Protein AF-A0A7Y6U8T3-F1 (afdb_monomer_lite)

Secondary structure (DSSP, 8-state):
--HHHHHHHHHHHHHHHHHHHHHHHHHHHHHHHHHHHHHHHHHHHHHHHHHHHHHHHHHHHHHHHHHHHHHHHHHHHHHHT-----PPPHHHHHHHHHHHHHHHHHHHHHHHHHHHHHHHHHHHHHHHHHHHHHTT-STTTSHHHHHHHHHHHHHHHHHHHHHHHHHHHHHH--

Organism: Phocaeicola vulgatus (NCBI:txid821)

Sequence (174 aa):
MDFESFENTIDKNIEMDKASDKFDQQLQAYKDAGNSLTSAKSELETAASSLKEAKDNLNKASDKADAVTKAIDSFIAKVRDIKFKAKVDDADIEKLTDDRKKLIGDESKLLEDHRKANKEILTRHFYDMSNMMSRNEGVWLSNGWVKTLLWIFLPCFLYTVISIVYFVASYIEK

pLDDT: mean 90.6, std 9.39, range [53.97, 98.56]

Structure (mmCIF, N/CA/C/O backbone):
data_AF-A0A7Y6U8T3-F1
#
_entry.id   AF-A0A7Y6U8T3-F1
#
loop_
_atom_site.group_PDB
_atom_site.id
_atom_site.type_symbol
_atom_site.label_atom_id
_atom_site.label_alt_id
_atom_site.label_comp_id
_atom_site.label_asym_id
_atom_site.label_entity_id
_atom_site.label_seq_id
_atom_site.pdbx_PDB_ins_code
_atom_site.Cartn_x
_atom_site.Cartn_y
_atom_site.Cartn_z
_atom_site.occupancy
_atom_site.B_iso_or_equiv
_atom_site.auth_seq_id
_atom_site.auth_comp_id
_atom_site.auth_asym_id
_atom_site.auth_atom_id
_atom_site.pdbx_PDB_model_num
ATOM 1 N N . MET A 1 1 ? -43.563 -8.257 102.039 1.00 61.19 1 MET A N 1
ATOM 2 C CA . MET A 1 1 ? -42.712 -8.341 100.836 1.00 61.19 1 MET A CA 1
ATOM 3 C C . MET A 1 1 ? -41.292 -8.084 101.279 1.00 61.19 1 MET A C 1
ATOM 5 O O . MET A 1 1 ? -41.092 -7.168 102.066 1.00 61.19 1 MET A O 1
ATOM 9 N N . ASP A 1 2 ? -40.372 -8.935 100.844 1.00 81.06 2 ASP A N 1
ATOM 10 C CA . ASP A 1 2 ? -38.940 -8.823 101.114 1.00 81.06 2 ASP A CA 1
ATOM 11 C C . ASP A 1 2 ? -38.294 -7.880 100.086 1.00 81.06 2 ASP A C 1
ATOM 13 O O . ASP A 1 2 ? -38.645 -7.939 98.901 1.00 81.06 2 ASP A O 1
ATOM 17 N N . PHE A 1 3 ? -37.405 -6.998 100.543 1.00 81.62 3 PHE A N 1
ATOM 18 C CA . PHE A 1 3 ? -36.783 -5.942 99.735 1.00 81.62 3 PHE A CA 1
ATOM 19 C C . PHE A 1 3 ? -35.960 -6.537 98.584 1.00 81.62 3 PHE A C 1
ATOM 21 O O . PHE A 1 3 ? -36.020 -6.042 97.460 1.00 81.62 3 PHE A O 1
ATOM 28 N N . GLU A 1 4 ? -35.312 -7.675 98.838 1.00 82.44 4 GLU A N 1
ATOM 29 C CA . GLU A 1 4 ? -34.499 -8.407 97.863 1.00 82.44 4 GLU A CA 1
ATOM 30 C C . GLU A 1 4 ? -35.332 -8.890 96.658 1.00 82.44 4 GLU A C 1
ATOM 32 O O . GLU A 1 4 ? -34.896 -8.812 95.511 1.00 82.44 4 GLU A O 1
ATOM 37 N N . SER A 1 5 ? -36.588 -9.307 96.872 1.00 81.44 5 SER A N 1
ATOM 38 C CA . SER A 1 5 ? -37.470 -9.730 95.768 1.00 81.44 5 SER A CA 1
ATOM 39 C C . SER A 1 5 ? -37.961 -8.567 94.897 1.00 81.44 5 SER A C 1
ATOM 41 O O . SER A 1 5 ? -38.246 -8.746 93.708 1.00 81.44 5 SER A O 1
ATOM 43 N N . PHE A 1 6 ? -38.062 -7.369 95.479 1.00 87.12 6 PHE A N 1
ATOM 44 C CA . PHE A 1 6 ? -38.489 -6.166 94.773 1.00 87.12 6 PHE A CA 1
ATOM 45 C C . PHE A 1 6 ? -37.362 -5.614 93.895 1.00 87.12 6 PHE A C 1
ATOM 47 O O . PHE A 1 6 ? -37.592 -5.340 92.718 1.00 87.12 6 PHE A O 1
ATOM 54 N N . GLU A 1 7 ? -36.141 -5.543 94.430 1.00 86.50 7 GLU A N 1
ATOM 55 C CA . GLU A 1 7 ? -34.935 -5.144 93.692 1.00 86.50 7 GLU A CA 1
ATOM 56 C C . GLU A 1 7 ? -34.695 -6.050 92.474 1.00 86.50 7 GLU A C 1
ATOM 58 O O . GLU A 1 7 ? -34.579 -5.568 91.349 1.00 86.50 7 GLU A O 1
ATOM 63 N N . ASN A 1 8 ? -34.799 -7.368 92.660 1.00 88.69 8 ASN A N 1
ATOM 64 C CA . ASN A 1 8 ? -34.636 -8.350 91.585 1.00 88.69 8 ASN A CA 1
ATOM 65 C C . ASN A 1 8 ? -35.712 -8.219 90.478 1.00 88.69 8 ASN A C 1
ATOM 67 O O . ASN A 1 8 ? -35.464 -8.478 89.301 1.00 88.69 8 ASN A O 1
ATOM 71 N N . THR A 1 9 ? -36.924 -7.775 90.833 1.00 89.38 9 THR A N 1
ATOM 72 C CA . THR A 1 9 ? -37.992 -7.500 89.854 1.00 89.38 9 THR A CA 1
ATOM 73 C C . THR A 1 9 ? -37.702 -6.236 89.039 1.00 89.38 9 THR A C 1
ATOM 75 O O . THR A 1 9 ? -37.963 -6.209 87.835 1.00 89.38 9 THR A O 1
ATOM 78 N N . ILE A 1 10 ? -37.150 -5.198 89.674 1.00 89.88 10 ILE A N 1
ATOM 79 C CA . ILE A 1 10 ? -36.758 -3.954 89.001 1.00 89.88 10 ILE A CA 1
ATOM 80 C C . ILE A 1 10 ? -35.613 -4.212 88.021 1.00 89.88 10 ILE A C 1
ATOM 82 O O . ILE A 1 10 ? -35.724 -3.817 86.861 1.00 89.88 10 ILE A O 1
ATOM 86 N N . ASP A 1 11 ? -34.563 -4.916 88.444 1.00 91.31 11 ASP A N 1
ATOM 87 C CA . ASP A 1 11 ? -33.417 -5.230 87.583 1.00 91.31 11 ASP A CA 1
ATOM 88 C C . ASP A 1 11 ? -33.838 -6.016 86.341 1.00 91.31 11 ASP A C 1
ATOM 90 O O . ASP A 1 11 ? -33.440 -5.690 85.219 1.00 91.31 11 ASP A O 1
ATOM 94 N N . LYS A 1 12 ? -34.729 -6.997 86.520 1.00 92.56 12 LYS A N 1
ATOM 95 C CA . LYS A 1 12 ? -35.268 -7.788 85.414 1.00 92.56 12 LYS A CA 1
ATOM 96 C C . LYS A 1 12 ? -36.082 -6.947 84.428 1.00 92.56 12 LYS A C 1
ATOM 98 O O . LYS A 1 12 ? -35.995 -7.175 83.222 1.00 92.56 12 LYS A O 1
ATOM 103 N N . ASN A 1 13 ? -36.861 -5.979 84.911 1.00 91.06 13 ASN A N 1
ATOM 104 C CA . ASN A 1 13 ? -37.585 -5.055 84.036 1.00 91.06 13 ASN A CA 1
ATOM 105 C C . ASN A 1 13 ? -36.627 -4.135 83.268 1.00 91.06 13 ASN A C 1
ATOM 107 O O . ASN A 1 13 ? -36.790 -3.973 82.064 1.00 91.06 13 ASN A O 1
ATOM 111 N N . ILE A 1 14 ? -35.585 -3.607 83.917 1.00 92.44 14 ILE A N 1
ATOM 112 C CA . ILE A 1 14 ? -34.569 -2.771 83.254 1.00 92.44 14 ILE A CA 1
ATOM 113 C C . ILE A 1 14 ? -33.825 -3.559 82.165 1.00 92.44 14 ILE A C 1
ATOM 115 O O . ILE A 1 14 ? -33.535 -3.026 81.093 1.00 92.44 14 ILE A O 1
ATOM 119 N N . GLU A 1 15 ? -33.483 -4.822 82.423 1.00 92.88 15 GLU A N 1
ATOM 120 C CA . GLU A 1 15 ? -32.844 -5.693 81.431 1.00 92.88 15 GLU A CA 1
ATOM 121 C C . GLU A 1 15 ? -33.777 -5.988 80.249 1.00 92.88 15 GLU A C 1
ATOM 123 O O . GLU A 1 15 ? -33.348 -5.952 79.093 1.00 92.88 15 GLU A O 1
ATOM 128 N N . MET A 1 16 ? -35.061 -6.218 80.529 1.00 91.75 16 MET A N 1
ATOM 129 C CA . MET A 1 16 ? -36.092 -6.444 79.518 1.00 91.75 16 MET A CA 1
ATOM 130 C C . MET A 1 16 ? -36.327 -5.210 78.636 1.00 91.75 16 MET A C 1
ATOM 132 O O . MET A 1 16 ? -36.393 -5.360 77.417 1.00 91.75 16 MET A O 1
ATOM 136 N N . ASP A 1 17 ? -36.357 -4.005 79.205 1.00 93.56 17 ASP A N 1
ATOM 137 C CA . ASP A 1 17 ? -36.486 -2.755 78.443 1.00 93.56 17 ASP A CA 1
ATOM 138 C C . ASP A 1 17 ? -35.273 -2.540 77.526 1.00 93.56 17 ASP A C 1
ATOM 140 O O . ASP A 1 17 ? -35.426 -2.309 76.326 1.00 93.56 17 ASP A O 1
ATOM 144 N N . LYS A 1 18 ? -34.050 -2.742 78.043 1.00 94.56 18 LYS A N 1
ATOM 145 C CA . LYS A 1 18 ? -32.820 -2.689 77.228 1.00 94.56 18 LYS A CA 1
ATOM 146 C C . LYS A 1 18 ? -32.837 -3.704 76.086 1.00 94.56 18 LYS A C 1
ATOM 148 O O . LYS A 1 18 ? -32.330 -3.422 74.997 1.00 94.56 18 LYS A O 1
ATOM 153 N N . ALA A 1 19 ? -33.364 -4.902 76.333 1.00 93.62 19 ALA A N 1
ATOM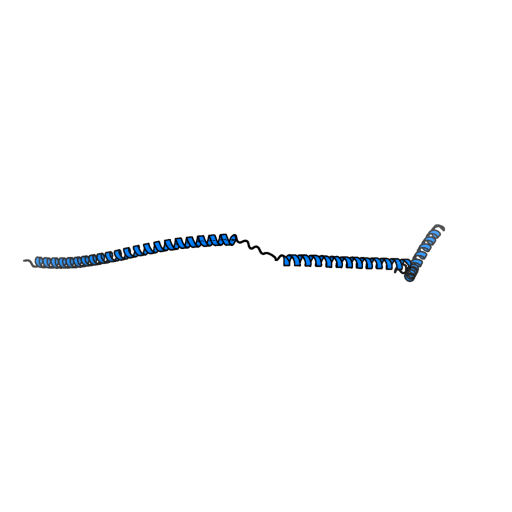 154 C CA . ALA A 1 19 ? -33.504 -5.924 75.305 1.00 93.62 19 ALA A CA 1
ATOM 155 C C . ALA A 1 19 ? -34.535 -5.516 74.240 1.00 93.62 19 ALA A C 1
ATOM 157 O O . ALA A 1 19 ? -34.270 -5.710 73.051 1.00 93.62 19 ALA A O 1
ATOM 158 N N . SER A 1 20 ? -35.656 -4.913 74.648 1.00 94.62 20 SER A N 1
ATOM 159 C CA . SER A 1 20 ? -36.678 -4.375 73.742 1.00 94.62 20 SER A CA 1
ATOM 160 C C . SER A 1 20 ? -36.116 -3.265 72.853 1.00 94.62 20 SER A C 1
ATOM 162 O O . SER A 1 20 ? -36.209 -3.361 71.631 1.00 94.62 20 SER A O 1
ATOM 164 N N . ASP A 1 21 ? -35.423 -2.281 73.432 1.00 96.25 21 ASP A N 1
ATOM 165 C CA . ASP A 1 21 ? -34.801 -1.179 72.683 1.00 96.25 21 ASP A CA 1
ATOM 166 C C . ASP A 1 21 ? -33.798 -1.690 71.637 1.00 96.25 21 ASP A C 1
ATOM 168 O O . ASP A 1 21 ? -33.739 -1.214 70.498 1.00 96.25 21 ASP A O 1
ATOM 172 N N . LYS A 1 22 ? -33.000 -2.700 72.009 1.00 96.50 22 LYS A N 1
ATOM 173 C CA . LYS A 1 22 ? -32.038 -3.329 71.099 1.00 96.50 22 LYS A CA 1
ATOM 174 C C . LYS A 1 22 ? -32.737 -4.072 69.961 1.00 96.50 22 LYS A C 1
ATOM 176 O O . LYS A 1 22 ? -32.249 -4.038 68.830 1.00 96.50 22 LYS A O 1
ATOM 181 N N . PHE A 1 23 ? -33.855 -4.740 70.244 1.00 96.44 23 PHE A N 1
ATOM 182 C CA . PHE A 1 23 ? -34.662 -5.410 69.228 1.00 96.44 23 PHE A CA 1
ATOM 183 C C . PHE A 1 23 ? -35.261 -4.403 68.240 1.00 96.44 23 PHE A C 1
ATOM 185 O O . PHE A 1 23 ? -35.145 -4.598 67.030 1.00 96.44 23 PHE A O 1
ATOM 192 N N . ASP A 1 24 ? -35.805 -3.290 68.731 1.00 97.44 24 ASP A N 1
ATOM 193 C CA . ASP A 1 24 ? -36.378 -2.239 67.888 1.00 97.44 24 ASP A CA 1
ATOM 194 C C . ASP A 1 24 ? -35.321 -1.576 66.992 1.00 97.44 24 ASP A C 1
ATOM 196 O O . ASP A 1 24 ? -35.557 -1.380 65.795 1.00 97.44 24 ASP A O 1
ATOM 200 N N . GLN A 1 25 ? -34.114 -1.319 67.516 1.00 97.06 25 GLN A N 1
ATOM 201 C CA . GLN A 1 25 ? -32.985 -0.847 66.703 1.00 97.06 25 GLN A CA 1
ATOM 202 C C . GLN A 1 25 ? -32.617 -1.833 65.589 1.00 97.06 25 GLN A C 1
ATOM 204 O O . GLN A 1 25 ? -32.400 -1.425 64.446 1.00 97.06 25 GLN A O 1
ATOM 209 N N . GLN A 1 26 ? -32.552 -3.131 65.897 1.00 97.69 26 GLN A N 1
ATOM 210 C CA . GLN A 1 26 ? -32.250 -4.156 64.896 1.00 97.69 26 GLN A CA 1
ATOM 211 C C . GLN A 1 26 ? -33.355 -4.274 63.846 1.00 97.69 26 GLN A C 1
ATOM 213 O O . GLN A 1 26 ? -33.057 -4.414 62.659 1.00 97.69 26 GLN A O 1
ATOM 218 N N . LEU A 1 27 ? -34.619 -4.176 64.257 1.00 97.25 27 LEU A N 1
ATOM 219 C CA . LEU A 1 27 ? -35.759 -4.198 63.349 1.00 97.25 27 LEU A CA 1
ATOM 220 C C . LEU A 1 27 ? -35.726 -3.008 62.386 1.00 97.25 27 LEU A C 1
ATOM 222 O O . LEU A 1 27 ? -35.996 -3.178 61.195 1.00 97.25 27 LEU A O 1
ATOM 226 N N . GLN A 1 28 ? -35.372 -1.817 62.874 1.00 97.19 28 GLN A N 1
ATOM 227 C CA . GLN A 1 28 ? -35.225 -0.639 62.025 1.00 97.19 28 GLN A CA 1
ATOM 228 C C . GLN A 1 28 ? -34.059 -0.796 61.043 1.00 97.19 28 GLN A C 1
ATOM 230 O O . GLN A 1 28 ? -34.253 -0.618 59.842 1.00 97.19 28 GLN A O 1
ATOM 235 N N . ALA A 1 29 ? -32.893 -1.245 61.514 1.00 97.81 29 ALA A N 1
ATOM 236 C CA . ALA A 1 29 ? -31.747 -1.516 60.648 1.00 97.81 29 ALA A CA 1
ATOM 237 C C . ALA A 1 29 ? -32.068 -2.564 59.564 1.00 97.81 29 ALA A C 1
ATOM 239 O O . ALA A 1 29 ? -31.639 -2.427 58.419 1.00 97.81 29 ALA A O 1
ATOM 240 N N . TYR A 1 30 ? -32.862 -3.589 59.894 1.00 97.56 30 TYR A N 1
ATOM 241 C CA . TYR A 1 30 ? -33.304 -4.596 58.928 1.00 97.56 30 TYR A CA 1
ATOM 242 C C . TYR A 1 30 ? -34.238 -4.007 57.862 1.00 97.56 30 TYR A C 1
ATOM 244 O O . TYR A 1 30 ? -34.101 -4.323 56.679 1.00 97.56 30 TYR A O 1
ATOM 252 N N . LYS A 1 31 ? -35.159 -3.115 58.250 1.00 97.75 31 LYS A N 1
ATOM 253 C CA . LYS A 1 31 ? -36.014 -2.382 57.302 1.00 97.75 31 LYS A CA 1
ATOM 254 C C . LYS A 1 31 ? -35.182 -1.499 56.372 1.00 97.75 31 LYS A C 1
ATOM 256 O O . LYS A 1 31 ? -35.387 -1.535 55.160 1.00 97.75 31 LYS A O 1
ATOM 261 N N . ASP A 1 32 ? -34.211 -0.770 56.915 1.00 98.00 32 ASP A N 1
ATOM 262 C CA . ASP A 1 32 ? -33.335 0.111 56.137 1.00 98.00 32 ASP A CA 1
ATOM 263 C C . ASP A 1 32 ? -32.456 -0.688 55.158 1.00 98.00 32 ASP A C 1
ATOM 265 O O . ASP A 1 32 ? -32.295 -0.307 53.993 1.00 98.00 32 ASP A O 1
ATOM 269 N N . ALA A 1 33 ? -31.957 -1.852 55.584 1.00 98.06 33 ALA A N 1
ATOM 270 C CA . ALA A 1 33 ? -31.236 -2.785 54.723 1.00 98.06 33 ALA A CA 1
ATOM 271 C C . ALA A 1 33 ? -32.128 -3.350 53.603 1.00 98.06 33 ALA A C 1
ATOM 273 O O . ALA A 1 33 ? -31.698 -3.416 52.452 1.00 98.06 33 ALA A O 1
ATOM 274 N N . GLY A 1 34 ? -33.381 -3.709 53.906 1.00 98.19 34 GLY A N 1
ATOM 275 C CA . GLY A 1 34 ? -34.354 -4.172 52.911 1.00 98.19 34 GLY A CA 1
ATOM 276 C C . GLY A 1 34 ? -34.688 -3.109 51.858 1.00 98.19 34 GLY A C 1
ATOM 277 O O . GLY A 1 34 ? -34.740 -3.407 50.660 1.00 98.19 34 GLY A O 1
ATOM 278 N N . ASN A 1 35 ? -34.833 -1.853 52.285 1.00 98.00 35 ASN A N 1
ATOM 279 C CA . ASN A 1 35 ? -35.029 -0.718 51.382 1.00 98.00 35 ASN A CA 1
ATOM 280 C C . ASN A 1 35 ? -33.803 -0.512 50.481 1.00 98.00 35 ASN A C 1
ATOM 282 O O . ASN A 1 35 ? -33.941 -0.386 49.266 1.00 98.00 35 ASN A O 1
ATOM 286 N N . SER A 1 36 ? -32.601 -0.568 51.061 1.00 98.19 36 SER A N 1
ATOM 287 C CA . SER A 1 36 ? -31.337 -0.432 50.326 1.00 98.19 36 SER A CA 1
ATOM 288 C C . SER A 1 36 ? -31.147 -1.548 49.293 1.00 98.19 36 SER A C 1
ATOM 290 O O . SER A 1 36 ? -30.745 -1.284 48.161 1.00 98.19 36 SER A O 1
ATOM 292 N N . LEU A 1 37 ? -31.500 -2.791 49.642 1.00 98.19 37 LEU A N 1
ATOM 293 C CA . LEU A 1 37 ? -31.475 -3.933 48.725 1.00 98.19 37 LEU A CA 1
ATOM 294 C C . LEU A 1 37 ? -32.455 -3.754 47.558 1.00 98.19 37 LEU A C 1
ATOM 296 O O . LEU A 1 37 ? -32.136 -4.099 46.421 1.00 98.19 37 LEU A O 1
ATOM 300 N N . THR A 1 38 ? -33.637 -3.200 47.828 1.00 98.12 38 THR A N 1
ATOM 301 C CA . THR A 1 38 ? -34.642 -2.924 46.794 1.00 98.12 38 THR A CA 1
ATOM 302 C C . THR A 1 38 ? -34.140 -1.871 45.804 1.00 98.12 38 THR A C 1
ATOM 304 O O . THR A 1 38 ? -34.240 -2.081 44.594 1.00 98.12 38 THR A O 1
ATOM 307 N N . SER A 1 39 ? -33.524 -0.791 46.295 1.00 98.19 39 SER A N 1
ATOM 308 C CA . SER A 1 39 ? -32.896 0.229 45.444 1.00 98.19 39 SER A CA 1
ATOM 309 C C . SER A 1 39 ? -31.761 -0.354 44.602 1.00 98.19 39 SER A C 1
ATOM 311 O O . SER A 1 39 ? -31.758 -0.193 43.383 1.00 98.19 39 SER A O 1
ATOM 313 N N . ALA A 1 40 ? -30.857 -1.122 45.220 1.00 98.25 40 ALA A N 1
ATOM 314 C CA . ALA A 1 40 ? -29.749 -1.766 44.518 1.00 98.25 40 ALA A CA 1
ATOM 315 C C . ALA A 1 40 ? -30.233 -2.727 43.418 1.00 98.25 40 ALA A C 1
ATOM 317 O O . ALA A 1 40 ? -29.651 -2.785 42.336 1.00 98.25 40 ALA A O 1
ATOM 318 N N . LYS A 1 41 ? -31.330 -3.457 43.658 1.00 98.50 41 LYS A N 1
ATOM 319 C CA . LYS A 1 41 ? -31.948 -4.321 42.646 1.00 98.50 41 LYS A CA 1
ATOM 320 C C . LYS A 1 41 ? -32.470 -3.513 41.452 1.00 98.50 41 LYS A C 1
ATOM 322 O O . LYS A 1 41 ? -32.218 -3.896 40.314 1.00 98.50 41 LYS A O 1
ATOM 327 N N . SER A 1 42 ? -33.157 -2.398 41.705 1.00 98.19 42 SER A N 1
ATOM 328 C CA . SER A 1 42 ? -33.677 -1.514 40.652 1.00 98.19 42 SER A CA 1
ATOM 329 C C . SER A 1 42 ? -32.553 -0.906 39.802 1.00 98.19 42 SER A C 1
ATOM 331 O O . SER A 1 42 ? -32.641 -0.849 38.571 1.00 98.19 42 SER A O 1
ATOM 333 N N . GLU A 1 43 ? -31.465 -0.477 40.440 1.00 98.44 43 GLU A N 1
ATOM 334 C CA . GLU A 1 43 ? -30.275 0.024 39.745 1.00 98.44 43 GLU A CA 1
ATOM 335 C C . GLU A 1 43 ? -29.606 -1.071 38.906 1.00 98.44 43 GLU A C 1
ATOM 337 O O . GLU A 1 43 ? -29.224 -0.823 37.761 1.00 98.44 43 GLU A O 1
ATOM 342 N N . LEU A 1 44 ? -29.530 -2.301 39.424 1.00 98.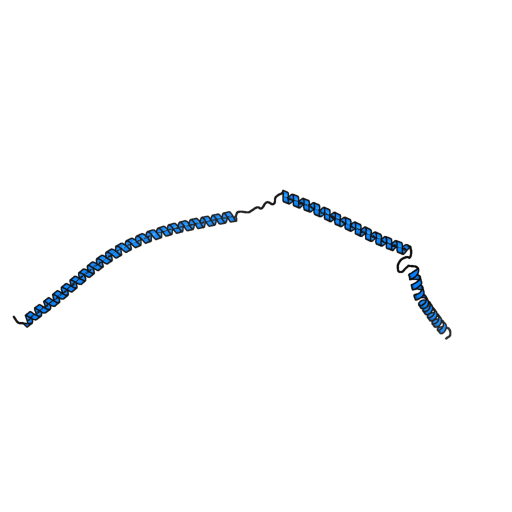31 44 LEU A N 1
ATOM 343 C CA . LEU A 1 44 ? -28.973 -3.442 38.699 1.00 98.31 44 LEU A CA 1
ATOM 344 C C . LEU A 1 44 ? -29.807 -3.812 37.464 1.00 98.31 44 LEU A C 1
ATOM 346 O O . LEU A 1 44 ? -29.242 -4.087 36.407 1.00 98.31 44 LEU A O 1
ATOM 350 N N . GLU A 1 45 ? -31.137 -3.792 37.564 1.00 98.44 45 GLU A N 1
ATOM 351 C CA . GLU A 1 45 ? -32.037 -4.029 36.424 1.00 98.44 45 GLU A CA 1
ATOM 352 C C . GLU A 1 45 ? -31.882 -2.945 35.344 1.00 98.44 45 GLU A C 1
ATOM 354 O O . GLU A 1 45 ? -31.849 -3.244 34.143 1.00 98.44 45 GLU A O 1
ATOM 359 N N . THR A 1 46 ? -31.697 -1.692 35.768 1.00 98.38 46 THR A N 1
ATOM 360 C CA . THR A 1 46 ? -31.412 -0.567 34.866 1.00 98.38 46 THR A CA 1
ATOM 361 C C . THR A 1 46 ? -30.062 -0.756 34.173 1.00 98.38 46 THR A C 1
ATOM 363 O O . THR A 1 46 ? -29.968 -0.653 32.949 1.00 98.38 46 THR A O 1
ATOM 366 N N . ALA A 1 47 ? -29.017 -1.109 34.926 1.00 98.38 47 ALA A N 1
ATOM 367 C CA . ALA A 1 47 ? -27.687 -1.369 34.387 1.00 98.38 47 ALA A CA 1
ATOM 368 C C . ALA A 1 47 ? -27.681 -2.549 33.400 1.00 98.38 47 ALA A C 1
ATOM 370 O O . ALA A 1 47 ? -27.061 -2.463 32.339 1.00 98.38 47 ALA A O 1
ATOM 371 N N . ALA A 1 48 ? -28.406 -3.628 33.705 1.00 98.19 48 ALA A N 1
ATOM 372 C CA . ALA A 1 48 ? -28.544 -4.782 32.821 1.00 98.19 48 ALA A CA 1
ATOM 373 C C . ALA A 1 48 ? -29.226 -4.414 31.493 1.00 98.19 48 ALA A C 1
ATOM 375 O O . ALA A 1 48 ? -28.795 -4.868 30.430 1.00 98.19 48 ALA A O 1
ATOM 376 N N . SER A 1 49 ? -30.250 -3.558 31.544 1.00 98.31 49 SER A N 1
ATOM 377 C CA . SER A 1 49 ? -30.946 -3.061 30.351 1.00 98.3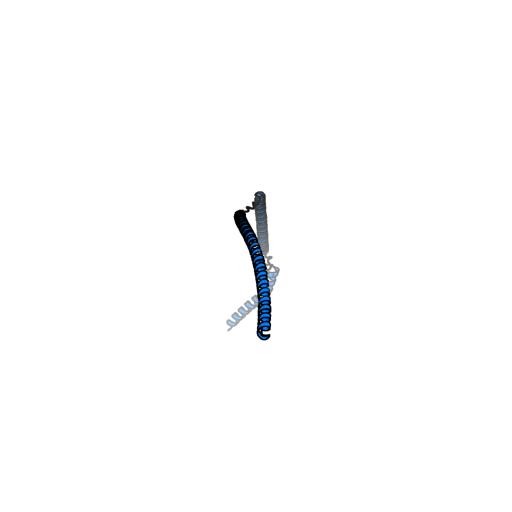1 49 SER A CA 1
ATOM 378 C C . SER A 1 49 ? -30.022 -2.205 29.481 1.00 98.31 49 SER A C 1
ATOM 380 O O . SER A 1 49 ? -29.870 -2.486 28.292 1.00 98.31 49 SER A O 1
ATOM 382 N N . SER A 1 50 ? -29.302 -1.255 30.083 1.00 98.56 50 SER A N 1
ATOM 383 C CA . SER A 1 50 ? -28.310 -0.427 29.382 1.00 98.56 50 SER A CA 1
ATOM 384 C C . SER A 1 50 ? -27.182 -1.258 28.760 1.00 98.56 50 SER A C 1
ATOM 386 O O . SER A 1 50 ? -26.744 -0.989 27.642 1.00 98.56 50 SER A O 1
ATOM 388 N N . LEU A 1 51 ? -26.719 -2.307 29.448 1.00 98.38 51 LEU A N 1
ATOM 389 C CA . LEU A 1 51 ? -25.678 -3.199 28.932 1.00 98.38 51 LEU A CA 1
ATOM 390 C C . LEU A 1 51 ? -26.173 -4.007 27.728 1.00 98.38 51 LEU A C 1
ATOM 392 O O . LEU A 1 51 ? -25.425 -4.206 26.767 1.00 98.38 51 LEU A O 1
ATOM 396 N N . LYS A 1 52 ? -27.437 -4.439 27.746 1.00 98.44 52 LYS A N 1
ATOM 397 C CA . LYS A 1 52 ? -28.065 -5.101 26.600 1.00 98.44 52 LYS A CA 1
ATOM 398 C C . LYS A 1 52 ? -28.128 -4.169 25.388 1.00 98.44 52 LYS A C 1
ATOM 400 O O . LYS A 1 52 ? -27.718 -4.575 24.304 1.00 98.44 52 LYS A O 1
ATOM 405 N N . GLU A 1 53 ? -28.549 -2.920 25.572 1.00 98.38 53 GLU A N 1
ATOM 406 C CA . GLU A 1 53 ? -28.569 -1.923 24.492 1.00 98.38 53 GLU A CA 1
ATOM 407 C C . GLU A 1 53 ? -27.168 -1.638 23.937 1.00 98.38 53 GLU A C 1
ATOM 409 O O . GLU A 1 53 ? -26.969 -1.594 22.720 1.00 98.38 53 GLU A O 1
ATOM 414 N N . ALA A 1 54 ? -26.172 -1.498 24.816 1.00 98.50 54 ALA A N 1
ATOM 415 C CA . ALA A 1 54 ? -24.781 -1.309 24.416 1.00 98.50 54 ALA A CA 1
ATOM 416 C C . ALA A 1 54 ? -24.263 -2.494 23.584 1.00 98.50 54 ALA A C 1
ATOM 418 O O . ALA A 1 54 ? -23.620 -2.288 22.553 1.00 98.50 54 ALA A O 1
ATOM 419 N N . LYS A 1 55 ? -24.588 -3.730 23.983 1.00 98.50 55 LYS A N 1
ATOM 420 C CA . LYS A 1 55 ? -24.247 -4.947 23.233 1.00 98.50 55 LYS A CA 1
ATOM 421 C C . LYS A 1 55 ? -24.897 -4.965 21.849 1.00 98.50 55 LYS A C 1
ATOM 423 O O . LYS A 1 55 ? -24.225 -5.266 20.865 1.00 98.50 55 LYS A O 1
ATOM 428 N N . ASP A 1 56 ? -26.177 -4.621 21.755 1.00 98.31 56 ASP A N 1
ATOM 429 C CA . ASP A 1 56 ? -26.893 -4.598 20.477 1.00 98.31 56 ASP A CA 1
ATOM 430 C C . ASP A 1 56 ? -26.314 -3.538 19.528 1.00 98.31 56 ASP A C 1
ATOM 432 O O . ASP A 1 56 ? -26.167 -3.776 18.326 1.00 98.31 56 ASP A O 1
ATOM 436 N N . ASN A 1 57 ? -25.918 -2.381 20.062 1.00 98.44 57 ASN A N 1
ATOM 437 C CA . ASN A 1 57 ? -25.238 -1.342 19.293 1.00 98.44 57 ASN A CA 1
ATOM 438 C C . ASN A 1 57 ? -23.834 -1.767 18.846 1.00 98.44 57 ASN A C 1
ATOM 440 O O . ASN A 1 57 ? -23.456 -1.487 17.707 1.00 98.44 57 ASN A O 1
ATOM 444 N N . LEU A 1 58 ? -23.086 -2.479 19.693 1.00 98.44 58 LEU A N 1
ATOM 445 C CA . LEU A 1 58 ? -21.779 -3.028 19.336 1.00 98.44 58 LEU A CA 1
ATOM 446 C C . LEU A 1 58 ? -21.891 -4.041 18.192 1.00 98.44 58 LEU A C 1
ATOM 448 O O . LEU A 1 58 ? -21.119 -3.964 17.240 1.00 98.44 58 LEU A O 1
ATOM 452 N N . ASN A 1 59 ? -22.888 -4.929 18.232 1.00 98.44 59 ASN A N 1
ATOM 453 C CA . ASN A 1 59 ? -23.141 -5.881 17.148 1.00 98.44 59 ASN A CA 1
ATOM 454 C C . ASN A 1 59 ? -23.430 -5.155 15.825 1.00 98.44 59 ASN A C 1
ATOM 456 O O . ASN A 1 59 ? -22.787 -5.434 14.817 1.00 98.44 59 ASN A O 1
ATOM 460 N N . LYS A 1 60 ? -24.303 -4.137 15.841 1.00 98.31 60 LYS A N 1
ATOM 461 C CA . LYS A 1 60 ? -24.580 -3.312 14.649 1.00 98.31 60 LYS A CA 1
ATOM 462 C C . LYS A 1 60 ? -23.333 -2.597 14.124 1.00 98.31 60 LYS A C 1
ATOM 464 O O . LYS A 1 60 ? -23.195 -2.410 12.916 1.00 98.31 60 LYS A O 1
ATOM 469 N N . ALA A 1 61 ? -22.455 -2.131 15.013 1.00 98.25 61 ALA A N 1
ATOM 470 C CA . ALA A 1 61 ? -21.193 -1.510 14.622 1.00 98.25 61 ALA A CA 1
ATOM 471 C C . ALA A 1 61 ? -20.238 -2.531 13.983 1.00 98.25 61 ALA A C 1
ATOM 473 O O . ALA A 1 61 ? -19.619 -2.215 12.969 1.00 98.25 61 ALA A O 1
ATOM 474 N N . SER A 1 62 ? -20.182 -3.752 14.523 1.00 98.12 62 SER A N 1
ATOM 475 C CA . SER A 1 62 ? -19.413 -4.866 13.960 1.00 98.12 62 SER A CA 1
ATOM 476 C C . SER A 1 62 ? -19.888 -5.221 12.550 1.00 98.12 62 SER A C 1
ATOM 478 O O . SER A 1 62 ? -19.078 -5.255 11.629 1.00 98.12 62 SER A O 1
ATOM 480 N N . ASP A 1 63 ? -21.199 -5.371 12.344 1.00 98.25 63 ASP A N 1
ATOM 481 C CA . ASP A 1 63 ? -21.768 -5.688 11.025 1.00 98.25 63 ASP A CA 1
ATOM 482 C C . ASP A 1 63 ? -21.426 -4.613 9.978 1.00 98.25 63 ASP A C 1
ATOM 484 O O . ASP A 1 63 ? -21.121 -4.910 8.819 1.00 98.25 63 ASP A O 1
ATOM 488 N N . LYS A 1 64 ? -21.449 -3.336 10.385 1.00 98.00 64 LYS A N 1
ATOM 489 C CA . LYS A 1 64 ? -21.043 -2.215 9.524 1.00 98.00 64 LYS A CA 1
ATOM 490 C C . LYS A 1 64 ? -19.553 -2.258 9.200 1.00 98.00 64 LYS A C 1
ATOM 492 O O . LYS A 1 64 ? -19.192 -2.003 8.053 1.00 98.00 64 LYS A O 1
ATOM 497 N N . ALA A 1 65 ? -18.702 -2.560 10.179 1.00 98.25 65 ALA A N 1
ATOM 498 C CA . ALA A 1 65 ? -17.266 -2.692 9.961 1.00 98.25 65 ALA A CA 1
ATOM 499 C C . ALA A 1 65 ? -16.963 -3.815 8.956 1.00 98.25 65 ALA A C 1
ATOM 501 O O . ALA A 1 65 ? -16.218 -3.592 8.004 1.00 98.25 65 ALA A O 1
ATOM 502 N N . ASP A 1 66 ? -17.626 -4.966 9.080 1.00 98.31 66 ASP A N 1
ATOM 503 C CA . ASP A 1 66 ? -17.493 -6.081 8.136 1.00 98.31 66 ASP A CA 1
ATOM 504 C C . ASP A 1 66 ? -17.939 -5.705 6.718 1.00 98.31 66 ASP A C 1
ATOM 506 O O . ASP A 1 66 ? -17.291 -6.072 5.732 1.00 98.31 66 ASP A O 1
ATOM 510 N N . ALA A 1 67 ? -19.034 -4.950 6.589 1.00 97.94 67 ALA A N 1
ATOM 511 C CA . ALA A 1 67 ? -19.493 -4.449 5.296 1.00 97.94 67 ALA A CA 1
ATOM 512 C C . ALA A 1 67 ? -18.475 -3.492 4.651 1.00 97.94 67 ALA A C 1
ATOM 514 O O . ALA A 1 67 ? -18.220 -3.588 3.448 1.00 97.94 67 ALA A O 1
ATOM 515 N N . VAL A 1 68 ? -17.864 -2.602 5.442 1.00 97.88 68 VAL A N 1
ATOM 516 C CA . VAL A 1 68 ? -16.807 -1.690 4.976 1.00 97.88 68 VAL A CA 1
ATOM 517 C C . VAL A 1 68 ? -15.575 -2.471 4.525 1.00 97.88 68 VAL A C 1
ATOM 519 O O . VAL A 1 68 ? -15.083 -2.222 3.426 1.00 97.88 68 VAL A O 1
ATOM 522 N N . THR A 1 69 ? -15.118 -3.450 5.308 1.00 98.12 69 THR A N 1
ATOM 523 C CA . THR A 1 69 ? -13.983 -4.311 4.942 1.00 98.12 69 THR A CA 1
ATOM 524 C C . THR A 1 69 ? -14.226 -5.004 3.600 1.00 98.12 69 THR A C 1
ATOM 526 O O . THR A 1 69 ? -13.404 -4.894 2.694 1.00 98.12 69 THR A O 1
ATOM 529 N N . LYS A 1 70 ? -15.407 -5.609 3.402 1.00 97.88 70 LYS A N 1
ATOM 530 C CA . LYS A 1 70 ? -15.776 -6.241 2.121 1.00 97.88 70 LYS A CA 1
ATOM 531 C C . LYS A 1 70 ? -15.794 -5.254 0.948 1.00 97.88 70 LYS A C 1
ATOM 533 O O . LYS A 1 70 ? -15.406 -5.611 -0.165 1.00 97.88 70 LYS A O 1
ATOM 538 N N . ALA A 1 71 ? -16.249 -4.019 1.170 1.00 97.44 71 ALA A N 1
ATOM 539 C CA . ALA A 1 71 ? -16.253 -2.981 0.141 1.00 97.44 71 ALA A CA 1
ATOM 540 C C . ALA A 1 71 ? -14.828 -2.547 -0.242 1.00 97.44 71 ALA A C 1
ATOM 542 O O . ALA A 1 71 ? -14.542 -2.384 -1.431 1.00 97.44 71 ALA A O 1
ATOM 543 N N . ILE A 1 72 ? -13.934 -2.411 0.743 1.00 97.50 72 ILE A N 1
ATOM 544 C CA . ILE A 1 72 ? -12.512 -2.111 0.527 1.00 97.50 72 ILE A CA 1
ATOM 545 C C . ILE A 1 72 ? -11.849 -3.237 -0.267 1.00 97.50 72 ILE A C 1
ATOM 547 O O . ILE A 1 72 ? -11.214 -2.955 -1.281 1.00 97.50 72 ILE A O 1
ATOM 551 N N . ASP A 1 73 ? -12.054 -4.496 0.120 1.00 97.19 73 ASP A N 1
ATOM 552 C CA . ASP A 1 73 ? -11.496 -5.649 -0.597 1.00 97.19 73 ASP A CA 1
ATOM 553 C C . ASP A 1 73 ? -11.957 -5.681 -2.061 1.00 97.19 73 ASP A C 1
ATOM 555 O O . ASP A 1 73 ? -11.151 -5.874 -2.976 1.00 97.19 73 ASP A O 1
ATOM 559 N N . SER A 1 74 ? -13.244 -5.411 -2.311 1.00 95.38 74 SER A N 1
ATOM 560 C CA . SER A 1 74 ? -13.784 -5.305 -3.671 1.00 95.38 74 SER A CA 1
ATOM 561 C C . SER A 1 74 ? -13.144 -4.161 -4.463 1.00 95.38 74 SER A C 1
ATOM 563 O O . SER A 1 74 ? -12.845 -4.321 -5.649 1.00 95.38 74 SER A O 1
ATOM 565 N N . PHE A 1 75 ? -12.912 -3.009 -3.829 1.00 95.50 75 PHE A N 1
ATOM 566 C CA . PHE A 1 75 ? -12.252 -1.876 -4.471 1.00 95.50 75 PHE A CA 1
ATOM 567 C C . PHE A 1 75 ? -10.789 -2.181 -4.804 1.00 95.50 75 PHE A C 1
ATOM 569 O O . PHE A 1 75 ? -10.356 -1.919 -5.924 1.00 95.50 75 PHE A O 1
ATOM 576 N N . ILE A 1 76 ? -10.048 -2.793 -3.877 1.00 93.94 76 ILE A N 1
ATOM 577 C CA . ILE A 1 76 ? -8.660 -3.218 -4.095 1.00 93.94 76 ILE A CA 1
ATOM 578 C C . ILE A 1 76 ? -8.582 -4.200 -5.266 1.00 93.94 76 ILE A C 1
ATOM 580 O O . ILE A 1 76 ? -7.738 -4.020 -6.143 1.00 93.94 76 ILE A O 1
ATOM 584 N N . ALA A 1 77 ? -9.478 -5.191 -5.329 1.00 92.94 77 ALA A N 1
ATOM 585 C CA . ALA A 1 77 ? -9.541 -6.130 -6.448 1.00 92.94 77 ALA A CA 1
ATOM 586 C C . ALA A 1 77 ? -9.764 -5.404 -7.787 1.00 92.94 77 ALA A C 1
ATOM 588 O O . ALA A 1 77 ? -9.005 -5.611 -8.731 1.00 92.94 77 ALA A O 1
ATOM 589 N N . LYS A 1 78 ? -10.729 -4.474 -7.844 1.00 89.94 78 LYS A N 1
ATOM 590 C CA . LYS A 1 78 ? -10.990 -3.668 -9.048 1.00 89.94 78 LYS A CA 1
ATOM 591 C C . LYS A 1 78 ? -9.781 -2.843 -9.471 1.00 89.94 78 LYS A C 1
ATOM 593 O O . LYS A 1 78 ? -9.463 -2.826 -10.652 1.00 89.94 78 LYS A O 1
ATOM 598 N N . VAL A 1 79 ? -9.121 -2.158 -8.534 1.00 89.12 79 VAL A N 1
ATOM 599 C CA . VAL A 1 79 ? -7.951 -1.317 -8.834 1.00 89.12 79 VAL A CA 1
ATOM 600 C C . VAL A 1 79 ? -6.768 -2.160 -9.303 1.00 89.12 79 VAL A C 1
ATOM 602 O O . VAL A 1 79 ? -6.062 -1.749 -10.219 1.00 89.12 79 VAL A O 1
ATOM 605 N N . ARG A 1 80 ? -6.572 -3.353 -8.731 1.00 83.38 80 ARG A N 1
ATOM 606 C CA . ARG A 1 80 ? -5.531 -4.294 -9.166 1.00 83.38 80 ARG A CA 1
ATOM 607 C C . ARG A 1 80 ? -5.710 -4.729 -10.621 1.00 83.38 80 ARG A C 1
ATOM 609 O O . ARG A 1 80 ? -4.719 -4.880 -11.330 1.00 83.38 80 ARG A O 1
ATOM 616 N N . ASP A 1 81 ? -6.953 -4.893 -11.058 1.00 79.06 81 ASP A N 1
ATOM 617 C CA . ASP A 1 81 ? -7.281 -5.293 -12.428 1.00 79.06 81 ASP A CA 1
ATOM 618 C C . ASP A 1 81 ? -7.190 -4.130 -13.438 1.00 79.06 81 ASP A C 1
ATOM 620 O O . ASP A 1 81 ? -7.258 -4.349 -14.653 1.00 79.06 81 ASP A O 1
ATOM 624 N N . ILE A 1 82 ? -6.981 -2.887 -12.979 1.00 83.19 82 ILE A N 1
ATOM 625 C CA . ILE A 1 82 ? -6.746 -1.743 -13.867 1.00 83.19 82 ILE A CA 1
ATOM 626 C C . ILE A 1 82 ? -5.353 -1.867 -14.486 1.00 83.19 82 ILE A C 1
ATOM 628 O O . ILE A 1 82 ? -4.326 -1.543 -13.892 1.00 83.19 82 ILE A O 1
ATOM 632 N N . LYS A 1 83 ? -5.321 -2.285 -15.750 1.00 71.50 83 LYS A N 1
ATOM 633 C CA . LYS A 1 83 ? -4.118 -2.244 -16.579 1.00 71.50 83 LYS A CA 1
ATOM 634 C C . LYS A 1 83 ? -4.007 -0.883 -17.259 1.00 71.50 83 LYS A C 1
ATOM 636 O O . LYS A 1 83 ? -4.708 -0.615 -18.234 1.00 71.50 83 LYS A O 1
ATOM 641 N N . PHE A 1 84 ? -3.090 -0.041 -16.792 1.00 69.38 84 PHE A N 1
ATOM 642 C CA . PHE A 1 84 ? -2.736 1.187 -17.501 1.00 69.38 84 PHE A CA 1
ATOM 643 C C . PHE A 1 84 ? -2.046 0.830 -18.820 1.00 69.38 84 PHE A C 1
ATOM 645 O O . PHE A 1 84 ? -0.956 0.259 -18.842 1.00 69.38 84 PHE A O 1
ATOM 652 N N . LYS A 1 85 ? -2.697 1.147 -19.938 1.00 64.62 85 LYS A N 1
ATOM 653 C CA . LYS A 1 85 ? -2.065 1.147 -21.255 1.00 64.62 85 LYS A CA 1
ATOM 654 C C . LYS A 1 85 ? -1.602 2.572 -21.527 1.00 64.62 85 LYS A C 1
ATOM 656 O O . LYS A 1 85 ? -2.420 3.424 -21.855 1.00 64.62 85 LYS A O 1
ATOM 661 N N . ALA A 1 86 ? -0.309 2.832 -21.369 1.00 70.50 86 ALA A N 1
ATOM 662 C CA . ALA A 1 86 ? 0.286 4.039 -21.924 1.00 70.50 86 ALA A CA 1
ATOM 663 C C . ALA A 1 86 ? 0.402 3.831 -23.438 1.00 70.50 86 ALA A C 1
ATOM 665 O O . ALA A 1 86 ? 1.106 2.923 -23.885 1.00 70.50 86 ALA A O 1
ATOM 666 N N . LYS A 1 87 ? -0.348 4.611 -24.220 1.00 66.31 87 LYS A N 1
ATOM 667 C CA . LYS A 1 87 ? -0.165 4.669 -25.669 1.00 66.31 87 LYS A CA 1
ATOM 668 C C . LYS A 1 87 ? 0.935 5.699 -25.925 1.00 66.31 87 LYS A C 1
ATOM 670 O O . LYS A 1 87 ? 0.805 6.833 -25.484 1.00 66.31 87 LYS A O 1
ATOM 675 N N . VAL A 1 88 ? 2.025 5.283 -26.564 1.00 74.94 88 VAL A N 1
ATOM 676 C CA . VAL A 1 88 ? 2.943 6.235 -27.201 1.00 74.94 88 VAL A CA 1
ATOM 677 C C . VAL A 1 88 ? 2.251 6.679 -28.481 1.00 74.94 88 VAL A C 1
ATOM 679 O O . VAL A 1 88 ? 1.733 5.822 -29.202 1.00 74.94 88 VAL A O 1
ATOM 682 N N . ASP A 1 89 ? 2.168 7.985 -28.721 1.00 83.50 89 ASP A N 1
ATOM 683 C CA . ASP A 1 89 ? 1.477 8.491 -29.899 1.00 83.50 89 ASP A CA 1
ATOM 684 C C . ASP A 1 89 ? 2.160 7.990 -31.173 1.00 83.50 89 ASP A C 1
ATOM 686 O O . ASP A 1 89 ? 3.387 7.985 -31.293 1.00 83.50 89 ASP A O 1
ATOM 690 N N . ASP A 1 90 ? 1.347 7.554 -32.137 1.00 86.31 90 ASP A N 1
ATOM 691 C CA . ASP A 1 90 ? 1.841 6.972 -33.388 1.00 86.31 90 ASP A CA 1
ATOM 692 C C . ASP A 1 90 ? 2.726 7.985 -34.149 1.00 86.31 90 ASP A C 1
ATOM 694 O O . ASP A 1 90 ? 3.714 7.603 -34.773 1.00 86.31 90 ASP A O 1
ATOM 698 N N . ALA A 1 91 ? 2.441 9.285 -33.991 1.00 89.62 91 ALA A N 1
ATOM 699 C CA . ALA A 1 91 ? 3.239 10.389 -34.521 1.00 89.62 91 ALA A CA 1
ATOM 700 C C . ALA A 1 91 ? 4.652 10.474 -33.910 1.00 89.62 91 ALA A C 1
ATOM 702 O O . ALA A 1 91 ? 5.614 10.765 -34.622 1.00 89.62 91 ALA A O 1
ATOM 703 N N . ASP A 1 92 ? 4.807 10.190 -32.613 1.00 88.31 92 ASP A N 1
ATOM 704 C CA . ASP A 1 92 ? 6.121 10.177 -31.958 1.00 88.31 92 ASP A CA 1
ATOM 705 C C . ASP A 1 92 ? 6.956 8.978 -32.426 1.00 88.31 92 ASP A C 1
ATOM 707 O O . ASP A 1 92 ? 8.167 9.096 -32.631 1.00 88.31 92 ASP A O 1
ATOM 711 N N . ILE A 1 93 ? 6.312 7.827 -32.650 1.00 90.25 93 ILE A N 1
ATOM 712 C CA . ILE A 1 93 ? 6.955 6.634 -33.219 1.00 90.25 93 ILE A CA 1
ATOM 713 C C . ILE A 1 93 ? 7.393 6.878 -34.666 1.00 90.25 93 ILE A C 1
ATOM 715 O O . ILE A 1 93 ? 8.496 6.480 -35.054 1.00 90.25 93 ILE A O 1
ATOM 719 N N . GLU A 1 94 ? 6.555 7.537 -35.464 1.00 94.19 94 GLU A N 1
ATOM 720 C CA . GLU A 1 94 ? 6.871 7.899 -36.845 1.00 94.19 94 GLU A CA 1
ATOM 721 C C . GLU A 1 94 ? 8.061 8.862 -36.896 1.00 94.19 94 GLU A C 1
ATOM 723 O O . GLU A 1 94 ? 9.054 8.579 -37.570 1.00 94.19 94 GLU A O 1
ATOM 728 N N . LYS A 1 95 ? 8.040 9.916 -36.071 1.00 94.62 95 LYS A N 1
ATOM 729 C CA . LYS A 1 95 ? 9.151 10.864 -35.949 1.00 94.62 95 LYS A CA 1
ATOM 730 C C . LYS A 1 95 ? 10.459 10.181 -35.540 1.00 94.62 95 LYS A C 1
ATOM 732 O O . LYS A 1 95 ? 11.487 10.405 -36.174 1.00 94.62 95 LYS A O 1
ATOM 737 N N . LEU A 1 96 ? 10.427 9.304 -34.533 1.00 93.31 96 LEU A N 1
ATOM 738 C CA . LEU A 1 96 ? 11.602 8.534 -34.106 1.00 93.31 96 LEU A CA 1
ATOM 739 C C . LEU A 1 96 ? 12.144 7.649 -35.238 1.00 93.31 96 LEU A C 1
ATOM 741 O O . LEU A 1 96 ? 13.356 7.489 -35.397 1.00 93.31 96 LEU A O 1
ATOM 745 N N . THR A 1 97 ? 11.247 7.054 -36.023 1.00 94.75 97 THR A N 1
ATOM 746 C CA . THR A 1 97 ? 11.610 6.194 -37.153 1.00 94.75 97 THR A CA 1
ATOM 747 C C . THR A 1 97 ? 12.304 6.991 -38.253 1.00 94.75 97 THR A C 1
ATOM 749 O O . THR A 1 97 ? 13.304 6.525 -38.807 1.00 94.75 97 THR A O 1
ATOM 752 N N . ASP A 1 98 ? 11.818 8.192 -38.548 1.00 96.94 98 ASP A N 1
ATOM 753 C CA . ASP A 1 98 ? 12.410 9.069 -39.555 1.00 96.94 98 ASP A CA 1
ATOM 754 C C . ASP A 1 98 ? 13.746 9.660 -39.099 1.00 96.94 98 ASP A C 1
ATOM 756 O O . ASP A 1 98 ? 14.722 9.604 -39.854 1.00 96.94 98 ASP A O 1
ATOM 760 N N . ASP A 1 99 ? 13.846 10.108 -37.844 1.00 97.06 99 ASP A N 1
ATOM 761 C CA . ASP A 1 99 ? 15.108 10.565 -37.251 1.00 97.06 99 ASP A CA 1
ATOM 762 C C . ASP A 1 99 ? 16.169 9.451 -37.290 1.00 97.06 99 ASP A C 1
ATOM 764 O O . ASP A 1 99 ? 17.324 9.686 -37.658 1.00 97.06 99 ASP A O 1
ATOM 768 N N . ARG A 1 100 ? 15.773 8.201 -37.010 1.00 97.00 100 ARG A N 1
ATOM 769 C CA . ARG A 1 100 ? 16.655 7.030 -37.118 1.00 97.00 100 ARG A CA 1
ATOM 770 C C . ARG A 1 100 ? 17.128 6.790 -38.551 1.00 97.00 100 ARG A C 1
ATOM 772 O O . ARG A 1 100 ? 18.311 6.522 -38.755 1.00 97.00 100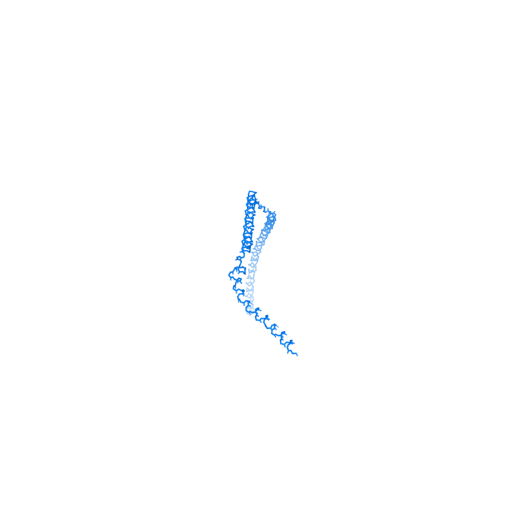 ARG A O 1
ATOM 779 N N . LYS A 1 101 ? 16.234 6.849 -39.544 1.00 97.50 101 LYS A N 1
ATOM 780 C CA . LYS A 1 101 ? 16.612 6.679 -40.960 1.00 97.50 101 LYS A CA 1
ATOM 781 C C . LYS A 1 101 ? 17.603 7.753 -41.395 1.00 97.50 101 LYS A C 1
ATOM 783 O O . LYS A 1 101 ? 18.584 7.432 -42.063 1.00 97.50 101 LYS A O 1
ATOM 788 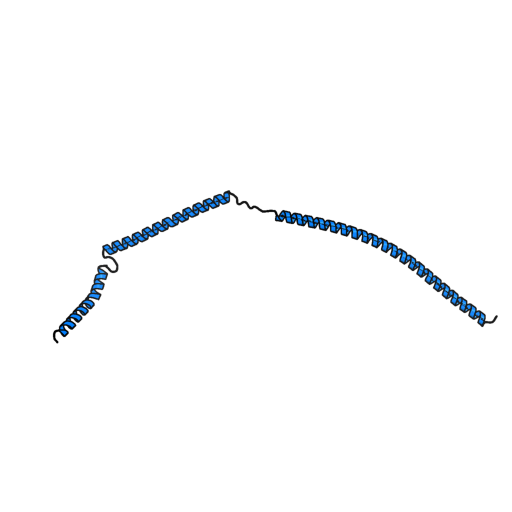N N . LYS A 1 102 ? 17.364 9.003 -40.991 1.00 97.44 102 LYS A N 1
ATOM 789 C CA . LYS A 1 102 ? 18.251 10.127 -41.289 1.00 97.44 102 LYS A CA 1
ATOM 790 C C . LYS A 1 102 ? 19.638 9.920 -40.680 1.00 97.44 102 LYS A C 1
ATOM 792 O O . LYS A 1 102 ? 20.622 10.018 -41.403 1.00 97.44 102 LYS A O 1
ATOM 797 N N . LEU A 1 103 ? 19.708 9.549 -39.400 1.00 96.94 103 LEU A N 1
ATOM 798 C CA . LEU A 1 103 ? 20.971 9.280 -38.709 1.00 96.94 103 LEU A CA 1
ATOM 799 C C . LEU A 1 103 ? 21.793 8.189 -39.411 1.00 96.94 103 LEU A C 1
ATOM 801 O O . LEU A 1 103 ? 22.981 8.378 -39.651 1.00 96.94 103 LEU A O 1
ATOM 805 N N . ILE A 1 104 ? 21.153 7.075 -39.784 1.00 97.25 104 ILE A N 1
ATOM 806 C CA . ILE A 1 104 ? 21.816 5.976 -40.504 1.00 97.25 104 ILE A CA 1
ATOM 807 C C . ILE A 1 104 ? 22.353 6.455 -41.861 1.00 97.25 104 ILE A C 1
ATOM 809 O O . ILE A 1 104 ? 23.458 6.081 -42.257 1.00 97.25 104 ILE A O 1
ATOM 813 N N . GLY A 1 105 ? 21.589 7.285 -42.578 1.00 97.69 105 GLY A N 1
ATOM 814 C CA . GLY A 1 105 ? 22.020 7.864 -43.850 1.00 97.69 105 GLY A CA 1
ATOM 815 C C . GLY A 1 105 ? 23.240 8.776 -43.699 1.00 97.69 105 GLY A C 1
ATOM 816 O O . GLY A 1 105 ? 24.208 8.636 -44.449 1.00 97.69 105 GLY A O 1
ATOM 817 N N . ASP A 1 106 ? 23.213 9.664 -42.705 1.00 97.56 106 ASP A N 1
ATOM 818 C CA . ASP A 1 106 ? 24.303 10.599 -42.420 1.00 97.56 106 ASP A CA 1
ATOM 819 C C . ASP A 1 106 ? 25.586 9.855 -42.004 1.00 97.56 106 ASP A C 1
ATOM 821 O O . ASP A 1 106 ? 26.669 10.150 -42.516 1.00 97.56 106 ASP A O 1
ATOM 825 N N . GLU A 1 107 ? 25.471 8.835 -41.147 1.00 97.88 107 GLU A N 1
ATOM 826 C CA . GLU A 1 107 ? 26.598 7.994 -40.726 1.00 97.88 107 GLU A CA 1
ATOM 827 C C . GLU A 1 107 ? 27.188 7.198 -41.899 1.00 97.88 107 GLU A C 1
ATOM 829 O O . GLU A 1 107 ? 28.406 7.177 -42.089 1.00 97.88 107 GLU A O 1
ATOM 834 N N . SER A 1 108 ? 26.340 6.597 -42.742 1.00 97.50 108 SER A N 1
ATOM 835 C CA . SER A 1 108 ? 26.791 5.857 -43.926 1.00 97.50 108 SER A CA 1
ATOM 836 C C . SER A 1 108 ? 27.579 6.747 -44.884 1.00 97.50 108 SER A C 1
ATOM 838 O O . SER A 1 108 ? 28.614 6.326 -45.405 1.00 97.50 108 SER A O 1
ATOM 840 N N . LYS A 1 109 ? 27.109 7.977 -45.118 1.00 97.69 109 LYS A N 1
ATOM 841 C CA . LYS A 1 109 ? 27.792 8.934 -45.991 1.00 97.69 109 LYS A CA 1
ATOM 842 C C . LYS A 1 109 ? 29.136 9.363 -45.404 1.00 97.69 109 LYS A C 1
ATOM 844 O O . LYS A 1 109 ? 30.138 9.352 -46.113 1.00 97.69 109 LYS A O 1
ATOM 849 N N . LEU A 1 110 ? 29.173 9.670 -44.107 1.00 97.94 110 LEU A N 1
ATOM 850 C CA . LEU A 1 110 ? 30.404 10.033 -43.404 1.00 97.94 110 LEU A CA 1
ATOM 851 C C . LEU A 1 110 ? 31.464 8.925 -43.508 1.00 97.94 110 LEU A C 1
ATOM 853 O O . LEU A 1 110 ? 32.634 9.196 -43.788 1.00 97.94 110 LEU A O 1
ATOM 857 N N . LEU A 1 111 ? 31.055 7.669 -43.310 1.00 97.94 111 LEU A N 1
ATOM 858 C CA . LEU A 1 111 ? 31.941 6.511 -43.419 1.00 97.94 111 LEU A CA 1
ATOM 859 C C . LEU A 1 111 ? 32.444 6.300 -44.852 1.00 97.94 111 LEU A C 1
ATOM 861 O O . LEU A 1 111 ? 33.610 5.946 -45.050 1.00 97.94 111 LEU A O 1
ATOM 865 N N . GLU A 1 112 ? 31.600 6.532 -45.857 1.00 97.94 112 GLU A N 1
ATOM 866 C CA . GLU A 1 112 ? 32.005 6.447 -47.258 1.00 97.94 112 GLU A CA 1
ATOM 867 C C . GLU A 1 112 ? 33.020 7.534 -47.633 1.00 97.94 112 GLU A C 1
ATOM 869 O O . GLU A 1 112 ? 34.051 7.220 -48.240 1.00 97.94 112 GLU A O 1
ATOM 874 N N . ASP A 1 113 ? 32.778 8.775 -47.213 1.00 97.88 113 ASP A N 1
ATOM 875 C CA . ASP A 1 113 ? 33.687 9.901 -47.431 1.00 97.88 113 ASP A CA 1
ATOM 876 C C . ASP A 1 113 ? 35.049 9.635 -46.772 1.00 97.88 113 ASP A C 1
ATOM 878 O O . ASP A 1 113 ? 36.096 9.781 -47.409 1.00 97.88 113 ASP A O 1
ATOM 882 N N . HIS A 1 114 ? 35.053 9.133 -45.533 1.00 97.94 114 HIS A N 1
ATOM 883 C CA . HIS A 1 114 ? 36.278 8.754 -44.828 1.00 97.94 114 HIS A CA 1
ATOM 884 C C . HIS A 1 114 ? 37.025 7.610 -45.534 1.00 97.94 114 HIS A C 1
ATOM 886 O O . HIS A 1 114 ? 38.248 7.650 -45.696 1.00 97.94 114 HIS A O 1
ATOM 892 N N . ARG A 1 115 ? 36.303 6.592 -46.023 1.00 97.38 115 ARG A N 1
ATOM 893 C CA . ARG A 1 115 ? 36.887 5.491 -46.807 1.00 97.38 115 ARG A CA 1
ATOM 894 C C . ARG A 1 115 ? 37.541 6.004 -48.090 1.00 97.38 115 ARG A C 1
ATOM 896 O O . ARG A 1 115 ? 38.630 5.544 -48.443 1.00 97.38 115 ARG A O 1
ATOM 903 N N . LYS A 1 116 ? 36.897 6.942 -48.788 1.00 97.62 116 LYS A N 1
ATOM 904 C CA . LYS A 1 116 ? 37.423 7.548 -50.016 1.00 97.62 116 LYS A CA 1
ATOM 905 C C . LYS A 1 116 ? 38.681 8.366 -49.730 1.00 97.62 116 LYS A C 1
ATOM 907 O O . LYS A 1 116 ? 39.696 8.128 -50.382 1.00 97.62 116 LYS A O 1
ATOM 912 N N . ALA A 1 117 ? 38.644 9.235 -48.721 1.00 97.25 117 ALA A N 1
ATOM 913 C CA . ALA A 1 117 ? 39.792 10.037 -48.304 1.00 97.25 117 ALA A CA 1
ATOM 914 C C . ALA A 1 117 ? 41.003 9.158 -47.946 1.00 97.25 117 ALA A C 1
ATOM 916 O O . ALA A 1 117 ? 42.109 9.391 -48.432 1.00 97.25 117 ALA A O 1
ATOM 917 N N . ASN A 1 118 ? 40.789 8.078 -47.189 1.00 96.62 118 ASN A N 1
ATOM 918 C CA . ASN A 1 118 ? 41.853 7.128 -46.855 1.00 96.62 118 ASN A CA 1
ATOM 919 C C . ASN A 1 118 ? 42.449 6.451 -48.094 1.00 96.62 118 ASN A C 1
ATOM 921 O O . ASN A 1 118 ? 43.668 6.296 -48.191 1.00 96.62 118 ASN A O 1
ATOM 925 N N . LYS A 1 119 ? 41.610 6.059 -49.060 1.00 97.25 119 LYS A N 1
ATOM 926 C CA . LYS A 1 119 ? 42.079 5.464 -50.317 1.00 97.25 119 LYS A CA 1
ATOM 927 C C . LYS A 1 119 ? 42.891 6.462 -51.142 1.00 97.25 119 LYS A C 1
ATOM 929 O O . LYS A 1 119 ? 43.911 6.076 -51.711 1.00 97.25 119 LYS A O 1
ATOM 934 N N . GLU A 1 120 ? 42.463 7.719 -51.205 1.00 97.25 120 GLU A N 1
ATOM 935 C CA . GLU A 1 120 ? 43.176 8.788 -51.912 1.00 97.25 120 GLU A CA 1
ATOM 936 C C . GLU A 1 120 ? 44.543 9.066 -51.281 1.00 97.25 120 GLU A C 1
ATOM 938 O O . GLU A 1 120 ? 45.545 9.067 -51.995 1.00 97.25 120 GLU A O 1
ATOM 943 N N . ILE A 1 121 ? 44.607 9.206 -49.952 1.00 96.81 121 ILE A N 1
ATOM 944 C CA . ILE A 1 121 ? 45.861 9.393 -49.204 1.00 96.81 121 ILE A CA 1
ATOM 945 C C . ILE A 1 121 ? 46.816 8.225 -49.458 1.00 96.81 121 ILE A C 1
ATOM 947 O O . ILE A 1 121 ? 47.978 8.440 -49.804 1.00 96.81 121 ILE A O 1
ATOM 951 N N . LEU A 1 122 ? 46.328 6.988 -49.345 1.00 96.00 122 LEU A N 1
ATOM 952 C CA . LEU A 1 122 ? 47.149 5.798 -49.547 1.00 96.00 122 LEU A CA 1
ATOM 953 C C . LEU A 1 122 ? 47.673 5.706 -50.985 1.00 96.00 122 LEU A C 1
ATOM 955 O O . LEU A 1 122 ? 48.856 5.454 -51.202 1.00 96.00 122 LEU A O 1
ATOM 959 N N . THR A 1 123 ? 46.804 5.950 -51.968 1.00 96.00 123 THR A N 1
ATOM 960 C CA . THR A 1 123 ? 47.178 5.927 -53.390 1.00 96.00 123 THR A CA 1
ATOM 961 C C . THR A 1 123 ? 48.215 7.003 -53.696 1.00 96.00 123 THR A C 1
ATOM 963 O O . THR A 1 123 ? 49.190 6.727 -54.392 1.00 96.00 123 THR A O 1
ATOM 966 N N . ARG A 1 124 ? 48.046 8.209 -53.141 1.00 96.38 124 ARG A N 1
ATOM 967 C CA . ARG A 1 124 ? 48.995 9.313 -53.301 1.00 96.38 124 ARG A CA 1
ATOM 968 C C . ARG A 1 124 ? 50.352 8.985 -52.685 1.00 96.38 124 ARG A C 1
ATOM 970 O O . ARG A 1 124 ? 51.359 9.141 -53.360 1.00 96.38 124 ARG A O 1
ATOM 977 N N . HIS A 1 125 ? 50.382 8.447 -51.466 1.00 94.12 125 HIS A N 1
ATOM 978 C CA . HIS A 1 125 ? 51.629 8.010 -50.834 1.00 94.12 125 HIS A CA 1
ATOM 979 C C . HIS A 1 125 ? 52.356 6.929 -51.639 1.00 94.12 125 HIS A C 1
ATOM 981 O O . HIS A 1 125 ? 53.570 7.024 -51.820 1.00 94.12 125 HIS A O 1
ATOM 987 N N . PHE A 1 126 ? 51.635 5.920 -52.140 1.00 93.88 126 PHE A N 1
ATOM 988 C CA . PHE A 1 126 ? 52.234 4.898 -53.001 1.00 93.88 126 PHE A CA 1
ATOM 989 C C . PHE A 1 126 ? 52.781 5.497 -54.293 1.00 93.88 126 PHE A C 1
ATOM 991 O O . PHE A 1 126 ? 53.913 5.196 -54.661 1.00 93.88 126 PHE A O 1
ATOM 998 N N . TYR A 1 127 ? 52.010 6.365 -54.951 1.00 93.25 127 TYR A N 1
ATOM 999 C CA . TYR A 1 127 ? 52.447 7.039 -56.167 1.00 93.25 127 TYR A CA 1
ATOM 1000 C C . TYR A 1 127 ? 53.703 7.881 -55.927 1.00 93.25 127 TYR A C 1
ATOM 1002 O O . TYR A 1 127 ? 54.674 7.733 -56.663 1.00 93.25 127 TYR A O 1
ATOM 1010 N N . ASP A 1 128 ? 53.722 8.704 -54.877 1.00 92.12 128 ASP A N 1
ATOM 1011 C CA . ASP A 1 128 ? 54.865 9.553 -54.534 1.00 92.12 128 ASP A CA 1
ATOM 1012 C C . ASP A 1 128 ? 56.117 8.707 -54.259 1.00 92.12 128 ASP A C 1
ATOM 1014 O O . ASP A 1 128 ? 57.202 9.011 -54.762 1.00 92.12 128 ASP A O 1
ATOM 1018 N N . MET A 1 129 ? 55.967 7.591 -53.537 1.00 89.06 129 MET A N 1
ATOM 1019 C CA . MET A 1 129 ? 57.059 6.657 -53.264 1.00 89.06 129 MET A CA 1
ATOM 1020 C C . MET A 1 129 ? 57.570 5.972 -54.540 1.00 89.06 129 MET A C 1
ATOM 1022 O O . MET A 1 129 ? 58.781 5.920 -54.764 1.00 89.06 129 MET A O 1
ATOM 1026 N N . SER A 1 130 ? 56.674 5.470 -55.392 1.00 87.56 130 SER A N 1
ATOM 1027 C CA . SER A 1 130 ? 57.030 4.854 -56.675 1.00 87.56 130 SER A CA 1
ATOM 1028 C C . SER A 1 130 ? 57.702 5.853 -57.617 1.00 87.56 130 SER A C 1
ATOM 1030 O O . SER A 1 130 ? 58.723 5.532 -58.225 1.00 87.56 130 SER A O 1
ATOM 1032 N N . ASN A 1 131 ? 57.182 7.076 -57.699 1.00 89.94 131 ASN A N 1
ATOM 1033 C CA . ASN A 1 131 ? 57.745 8.156 -58.500 1.00 89.94 131 ASN A CA 1
ATOM 1034 C C . ASN A 1 131 ? 59.156 8.529 -58.012 1.00 89.94 131 ASN A C 1
ATOM 1036 O O . ASN A 1 131 ? 60.085 8.607 -58.816 1.00 89.94 131 ASN A O 1
ATOM 1040 N N . MET A 1 132 ? 59.354 8.666 -56.698 1.00 86.75 132 MET A N 1
ATOM 1041 C CA . MET A 1 132 ? 60.666 8.949 -56.105 1.00 86.75 132 MET A CA 1
ATOM 1042 C C . MET A 1 132 ? 61.672 7.808 -56.340 1.00 86.75 132 MET A C 1
ATOM 1044 O O . MET A 1 132 ? 62.835 8.072 -56.649 1.00 86.75 132 MET A O 1
ATOM 1048 N N . MET A 1 133 ? 61.237 6.543 -56.251 1.00 82.06 133 MET A N 1
ATOM 1049 C CA . MET A 1 133 ? 62.077 5.389 -56.600 1.00 82.06 133 MET A CA 1
ATOM 1050 C C . MET A 1 133 ? 62.462 5.384 -58.081 1.00 82.06 133 MET A C 1
ATOM 1052 O O . MET A 1 133 ? 63.629 5.172 -58.390 1.00 82.06 133 MET A O 1
ATOM 1056 N N . SER A 1 134 ? 61.525 5.674 -58.992 1.00 84.94 134 SER A N 1
ATOM 1057 C CA . SER A 1 134 ? 61.797 5.697 -60.440 1.00 84.94 134 SER A CA 1
ATOM 1058 C C . SER A 1 134 ? 62.842 6.741 -60.852 1.00 84.94 134 SER A C 1
ATOM 1060 O O . SER A 1 134 ? 63.506 6.588 -61.874 1.00 84.94 134 SER A O 1
ATOM 1062 N N . ARG A 1 135 ? 63.016 7.786 -60.036 1.00 84.88 135 ARG A N 1
ATOM 1063 C CA . ARG A 1 135 ? 63.980 8.872 -60.248 1.00 84.88 135 ARG A CA 1
ATOM 1064 C C . ARG A 1 135 ? 65.281 8.703 -59.455 1.00 84.88 135 ARG A C 1
ATOM 1066 O O . ARG A 1 135 ? 66.115 9.600 -59.493 1.00 84.88 135 ARG A O 1
ATOM 1073 N N . ASN A 1 136 ? 65.464 7.591 -58.733 1.00 78.19 136 ASN A N 1
ATOM 1074 C CA . ASN A 1 136 ? 66.563 7.383 -57.778 1.00 78.19 136 ASN A CA 1
ATOM 1075 C C . ASN A 1 136 ? 66.685 8.517 -56.736 1.00 78.19 136 ASN A C 1
ATOM 1077 O O . ASN A 1 136 ? 67.778 8.847 -56.295 1.00 78.19 136 ASN A O 1
ATOM 1081 N N . GLU A 1 137 ? 65.574 9.130 -56.324 1.00 78.88 137 GLU A N 1
ATOM 1082 C CA . GLU A 1 137 ? 65.560 10.237 -55.348 1.00 78.88 137 GLU A CA 1
ATOM 1083 C C . GLU A 1 137 ? 65.254 9.770 -53.917 1.00 78.88 137 GLU A C 1
ATOM 1085 O O . GLU A 1 137 ? 65.193 10.577 -52.992 1.00 78.88 137 GLU A O 1
ATOM 1090 N N . GLY A 1 138 ? 65.083 8.462 -53.704 1.00 75.44 138 GLY A N 1
ATOM 1091 C CA . GLY A 1 138 ? 64.832 7.910 -52.374 1.00 75.44 138 GLY A CA 1
ATOM 1092 C C . GLY A 1 138 ? 66.003 8.143 -51.420 1.00 75.44 138 GLY A C 1
ATOM 1093 O O . GLY A 1 138 ? 67.151 8.173 -51.849 1.00 75.44 138 GLY A O 1
ATOM 1094 N N . VAL A 1 139 ? 65.732 8.241 -50.114 1.00 74.62 139 VAL A N 1
ATOM 1095 C CA . VAL A 1 139 ? 66.755 8.496 -49.075 1.00 74.62 139 VAL A CA 1
ATOM 1096 C C . VAL A 1 139 ? 67.995 7.600 -49.231 1.00 74.62 139 VAL A C 1
ATOM 1098 O O . VAL A 1 139 ? 69.111 8.078 -49.084 1.00 74.62 139 VAL A O 1
ATOM 1101 N N . TRP A 1 140 ? 67.811 6.330 -49.609 1.00 65.31 140 TRP A N 1
ATOM 1102 C CA . TRP A 1 140 ? 68.900 5.363 -49.801 1.00 65.31 140 TRP A CA 1
ATOM 1103 C C . TRP A 1 140 ? 69.478 5.304 -51.226 1.00 65.31 140 TRP A C 1
ATOM 1105 O O . TRP A 1 140 ? 70.626 4.908 -51.394 1.00 65.31 140 TRP A O 1
ATOM 1115 N N . LEU A 1 141 ? 68.700 5.683 -52.246 1.00 67.38 141 LEU A N 1
ATOM 1116 C CA . LEU A 1 141 ? 69.084 5.604 -53.668 1.00 67.38 141 LEU A CA 1
ATOM 1117 C C . LEU A 1 141 ? 69.527 6.952 -54.251 1.00 67.38 141 LEU A C 1
ATOM 1119 O O . LEU A 1 141 ? 70.015 7.004 -55.378 1.00 67.38 141 LEU A O 1
ATOM 1123 N N . SER A 1 142 ? 69.382 8.026 -53.475 1.00 75.19 142 SER A N 1
ATOM 1124 C CA . SER A 1 142 ? 69.783 9.373 -53.849 1.00 75.19 142 SER A CA 1
ATOM 1125 C C . SER A 1 142 ? 71.267 9.423 -54.165 1.00 75.19 142 SER A C 1
ATOM 1127 O O . SER A 1 142 ? 72.104 8.927 -53.408 1.00 75.19 142 SER A O 1
ATOM 1129 N N . ASN A 1 143 ? 71.594 10.096 -55.265 1.00 74.69 143 ASN A N 1
ATOM 1130 C CA . ASN A 1 143 ? 72.952 10.209 -55.786 1.00 74.69 143 ASN A CA 1
ATOM 1131 C C . ASN A 1 143 ? 73.955 10.726 -54.730 1.00 74.69 143 ASN A C 1
ATOM 1133 O O . ASN A 1 143 ? 75.117 10.327 -54.723 1.00 74.69 143 ASN A O 1
ATOM 1137 N N . GLY A 1 144 ? 73.500 11.580 -53.802 1.00 78.69 144 GLY A N 1
ATOM 1138 C CA . GLY A 1 144 ? 74.307 12.054 -52.674 1.00 78.69 144 GLY A CA 1
ATOM 1139 C C . GLY A 1 144 ? 74.604 10.963 -51.640 1.00 78.69 144 GLY A C 1
ATOM 1140 O O . GLY A 1 144 ? 75.760 10.757 -51.280 1.00 78.69 144 GLY A O 1
ATOM 1141 N N . TRP A 1 145 ? 73.582 10.228 -51.193 1.00 78.81 145 TRP A N 1
ATOM 1142 C CA . TRP A 1 145 ? 73.727 9.157 -50.198 1.00 78.81 145 TRP A CA 1
ATOM 1143 C C . TRP A 1 145 ? 74.453 7.933 -50.753 1.00 78.81 145 TRP A C 1
ATOM 1145 O O . TRP A 1 145 ? 75.322 7.395 -50.071 1.00 78.81 145 TRP A O 1
ATOM 1155 N N . VAL A 1 146 ? 74.178 7.537 -52.000 1.00 81.31 146 VAL A N 1
ATOM 1156 C CA . VAL A 1 146 ? 74.888 6.441 -52.682 1.00 81.31 146 VAL A CA 1
ATOM 1157 C C . VAL A 1 146 ? 76.377 6.750 -52.782 1.00 81.31 146 VAL A C 1
ATOM 1159 O O . VAL A 1 146 ? 77.199 5.891 -52.474 1.00 81.31 146 VAL A O 1
ATOM 1162 N N . LYS A 1 147 ? 76.749 7.984 -53.142 1.00 81.31 147 LYS A N 1
ATOM 1163 C CA . LYS A 1 147 ? 78.155 8.398 -53.213 1.00 81.31 147 LYS A CA 1
ATOM 1164 C C . LYS A 1 147 ? 78.829 8.380 -51.838 1.00 81.31 147 LYS A C 1
ATOM 1166 O O . LYS A 1 147 ? 79.955 7.900 -51.734 1.00 81.31 147 LYS A O 1
ATOM 1171 N N . THR A 1 148 ? 78.138 8.843 -50.795 1.00 84.62 148 THR A N 1
ATOM 1172 C CA . THR A 1 148 ? 78.623 8.790 -49.406 1.00 84.62 148 THR A CA 1
ATOM 1173 C C . THR A 1 148 ? 78.814 7.351 -48.924 1.00 84.62 148 THR A C 1
ATOM 1175 O O . THR A 1 148 ? 79.880 7.019 -48.412 1.00 84.62 148 THR A O 1
ATOM 1178 N N . LEU A 1 149 ? 77.825 6.476 -49.131 1.00 84.62 149 LEU A N 1
ATOM 1179 C CA . LEU A 1 149 ? 77.916 5.055 -48.784 1.00 84.62 149 LEU A CA 1
ATOM 1180 C C . LEU A 1 149 ? 79.056 4.378 -49.547 1.00 84.62 149 LEU A C 1
ATOM 1182 O O . LEU A 1 149 ? 79.858 3.669 -48.945 1.00 84.62 149 LEU A O 1
ATOM 1186 N N . LEU A 1 150 ? 79.179 4.646 -50.847 1.00 86.31 150 LEU A N 1
ATOM 1187 C CA . LEU A 1 150 ? 80.260 4.113 -51.669 1.00 86.31 150 LEU A CA 1
ATOM 1188 C C . LEU A 1 150 ? 81.630 4.545 -51.130 1.00 86.31 150 LEU A C 1
ATOM 1190 O O . LEU A 1 150 ? 82.513 3.707 -51.008 1.00 86.31 150 LEU A O 1
ATOM 1194 N N . TRP A 1 151 ? 81.804 5.809 -50.738 1.00 87.56 151 TRP A N 1
ATOM 1195 C CA . TRP A 1 151 ? 83.048 6.296 -50.129 1.00 87.56 151 TRP A CA 1
ATOM 1196 C C . TRP A 1 151 ? 83.386 5.638 -48.785 1.00 87.56 151 TRP A C 1
ATOM 1198 O O . TRP A 1 151 ? 84.564 5.457 -48.492 1.00 87.56 151 TRP A O 1
ATOM 1208 N N . ILE A 1 152 ? 82.385 5.255 -47.989 1.00 87.62 152 ILE A N 1
ATOM 1209 C CA . ILE A 1 152 ? 82.586 4.535 -46.721 1.00 87.62 152 ILE A CA 1
ATOM 1210 C C . ILE A 1 152 ? 82.958 3.066 -46.977 1.00 87.62 152 ILE A C 1
ATOM 1212 O O . ILE A 1 152 ? 83.890 2.551 -46.365 1.00 87.62 152 ILE A O 1
ATOM 1216 N N . PHE A 1 153 ? 82.257 2.386 -47.890 1.00 87.69 153 PHE A N 1
ATOM 1217 C CA . PHE A 1 153 ? 82.461 0.956 -48.153 1.00 87.69 153 PHE A CA 1
ATOM 1218 C C . PHE A 1 153 ? 83.685 0.652 -49.027 1.00 87.69 153 PHE A C 1
ATOM 1220 O O . PHE A 1 153 ? 84.313 -0.39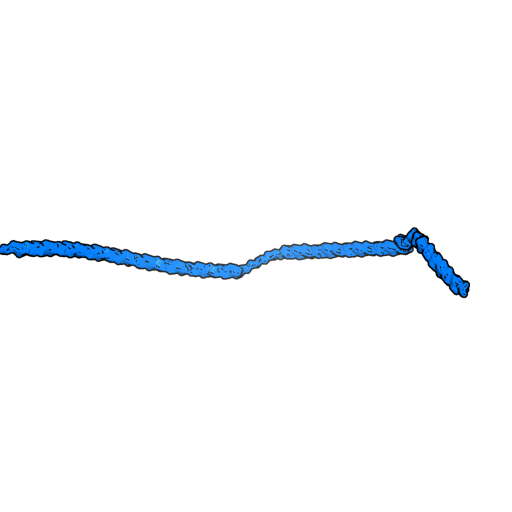2 -48.850 1.00 87.69 153 PHE A O 1
ATOM 1227 N N . LEU A 1 154 ? 84.048 1.543 -49.953 1.00 91.38 154 LEU A N 1
ATOM 1228 C CA . LEU A 1 154 ? 85.159 1.352 -50.889 1.00 91.38 154 LEU A CA 1
ATOM 1229 C C . LEU A 1 154 ? 86.505 1.035 -50.204 1.00 91.38 154 LEU A C 1
ATOM 1231 O O . LEU A 1 154 ? 87.130 0.052 -50.605 1.00 91.38 154 LEU A O 1
ATOM 1235 N N . PRO A 1 155 ? 86.972 1.776 -49.178 1.00 90.19 155 PRO A N 1
ATOM 1236 C CA . PRO A 1 155 ? 88.229 1.452 -48.504 1.00 90.19 155 PRO A CA 1
ATOM 1237 C C . PRO A 1 155 ? 88.175 0.106 -47.768 1.00 90.19 155 PRO A C 1
ATOM 1239 O O . PRO A 1 155 ? 89.142 -0.650 -47.829 1.00 90.19 155 PRO A O 1
ATOM 1242 N N . CYS A 1 156 ? 87.045 -0.242 -47.141 1.00 88.12 156 CYS A N 1
ATOM 1243 C CA . CYS A 1 156 ? 86.856 -1.557 -46.517 1.00 88.12 156 CYS A CA 1
ATOM 1244 C C . CYS A 1 156 ? 86.924 -2.693 -47.549 1.00 88.12 156 CYS A C 1
ATOM 1246 O O . CYS A 1 156 ? 87.557 -3.725 -47.312 1.00 88.12 156 CYS A O 1
ATOM 1248 N N . PHE A 1 157 ? 86.304 -2.500 -48.713 1.00 87.94 157 PHE A N 1
ATOM 1249 C CA . PHE A 1 157 ? 86.328 -3.478 -49.797 1.00 87.94 157 PHE A CA 1
ATOM 1250 C C . PHE A 1 157 ? 87.735 -3.642 -50.389 1.00 87.94 157 PHE A C 1
ATOM 1252 O O . PHE A 1 157 ? 88.218 -4.757 -50.551 1.00 87.94 157 PHE A O 1
ATOM 1259 N N . LEU A 1 158 ? 88.443 -2.540 -50.645 1.00 91.69 158 LEU A N 1
ATOM 1260 C CA . LEU A 1 158 ? 89.821 -2.592 -51.135 1.00 91.69 158 LEU A CA 1
ATOM 1261 C C . LEU A 1 158 ? 90.751 -3.277 -50.131 1.00 91.69 158 LEU A C 1
ATOM 1263 O O . LEU A 1 158 ? 91.536 -4.138 -50.519 1.00 91.69 158 LEU A O 1
ATOM 1267 N N . TYR A 1 159 ? 90.629 -2.943 -48.845 1.00 91.94 159 TYR A N 1
ATOM 1268 C CA . TYR A 1 159 ? 91.415 -3.568 -47.786 1.00 91.94 159 TYR A CA 1
ATOM 1269 C C . TYR A 1 159 ? 91.197 -5.085 -47.737 1.00 91.94 159 TYR A C 1
ATOM 1271 O O . TYR A 1 159 ? 92.165 -5.839 -47.744 1.00 91.94 159 TYR A O 1
ATOM 1279 N N . THR A 1 160 ? 89.942 -5.543 -47.766 1.00 88.50 160 THR A N 1
ATOM 1280 C CA . THR A 1 160 ? 89.630 -6.983 -47.744 1.00 88.50 160 THR A CA 1
ATOM 1281 C C . THR A 1 160 ? 90.190 -7.726 -48.958 1.00 88.50 160 THR A C 1
ATOM 1283 O O . THR A 1 160 ? 90.800 -8.781 -48.787 1.00 88.50 160 THR A O 1
ATOM 1286 N N . VAL A 1 161 ? 90.067 -7.173 -50.169 1.00 91.19 161 VAL A N 1
ATOM 1287 C CA . VAL A 1 161 ? 90.638 -7.780 -51.386 1.00 91.19 161 VAL A CA 1
ATOM 1288 C C . VAL A 1 161 ? 92.165 -7.848 -51.312 1.00 91.19 161 VAL A C 1
ATOM 1290 O O . VAL A 1 161 ? 92.742 -8.896 -51.596 1.00 91.19 161 VAL A O 1
ATOM 1293 N N . ILE A 1 162 ? 92.826 -6.766 -50.887 1.00 90.38 162 ILE A N 1
ATOM 1294 C CA . ILE A 1 162 ? 94.288 -6.725 -50.743 1.00 90.38 162 ILE A CA 1
ATOM 1295 C C . ILE A 1 162 ? 94.757 -7.743 -49.700 1.00 90.38 162 ILE A C 1
ATOM 1297 O O . ILE A 1 162 ? 95.708 -8.478 -49.958 1.00 90.38 162 ILE A O 1
ATOM 1301 N N . SER A 1 163 ? 94.078 -7.841 -48.553 1.00 87.56 163 SER A N 1
ATOM 1302 C CA . SER A 1 163 ? 94.388 -8.838 -47.526 1.00 87.56 163 SER A CA 1
ATOM 1303 C C . SER A 1 163 ? 94.274 -10.270 -48.050 1.00 87.56 163 SER A C 1
ATOM 1305 O O . SER A 1 163 ? 95.143 -11.085 -47.752 1.00 87.56 163 SER A O 1
ATOM 1307 N N . ILE A 1 164 ? 93.253 -10.578 -48.857 1.00 89.00 164 ILE A N 1
ATOM 1308 C CA . ILE A 1 164 ? 93.089 -11.906 -49.468 1.00 89.00 164 ILE A CA 1
ATOM 1309 C C . ILE A 1 164 ? 94.211 -12.187 -50.473 1.00 89.00 164 ILE A C 1
ATOM 1311 O O . ILE A 1 164 ? 94.809 -13.258 -50.428 1.00 89.00 164 ILE A O 1
ATOM 1315 N N . VAL A 1 165 ? 94.532 -11.239 -51.359 1.00 89.56 165 VAL A N 1
ATOM 1316 C CA . VAL A 1 165 ? 95.610 -11.409 -52.349 1.00 89.56 165 VAL A CA 1
ATOM 1317 C C . VAL A 1 165 ? 96.959 -11.596 -51.661 1.00 89.56 165 VAL A C 1
ATOM 1319 O O . VAL A 1 165 ? 97.707 -12.494 -52.034 1.00 89.56 165 VAL A O 1
ATOM 1322 N N . TYR A 1 166 ? 97.252 -10.799 -50.633 1.00 87.81 166 TYR A N 1
ATOM 1323 C CA . TYR A 1 166 ? 98.470 -10.945 -49.840 1.00 87.81 166 TYR A CA 1
ATOM 1324 C C . TYR A 1 166 ? 98.537 -12.317 -49.162 1.00 87.81 166 TYR A C 1
ATOM 1326 O O . TYR A 1 166 ? 99.560 -12.994 -49.241 1.00 87.81 166 TYR A O 1
ATOM 1334 N N . PHE A 1 167 ? 97.434 -12.765 -48.557 1.00 85.50 167 PHE A N 1
ATOM 1335 C CA . PHE A 1 167 ? 97.336 -14.092 -47.954 1.00 85.50 167 PHE A CA 1
ATOM 1336 C C . PHE A 1 167 ? 97.596 -15.211 -48.975 1.00 85.50 167 PHE A C 1
ATOM 1338 O O . PHE A 1 167 ? 98.371 -16.121 -48.696 1.00 85.50 167 PHE A O 1
ATOM 1345 N N . VAL A 1 168 ? 97.015 -15.127 -50.176 1.00 82.31 168 VAL A N 1
ATOM 1346 C CA . VAL A 1 168 ? 97.214 -16.118 -51.249 1.00 82.31 168 VAL A CA 1
ATOM 1347 C C . VAL A 1 168 ? 98.646 -16.095 -51.791 1.00 82.31 168 VAL A C 1
ATOM 1349 O O . VAL A 1 168 ? 99.250 -17.154 -51.935 1.00 82.31 168 VAL A O 1
ATOM 1352 N N . ALA A 1 169 ? 99.216 -14.918 -52.056 1.00 80.62 169 ALA A N 1
ATOM 1353 C CA . ALA A 1 169 ? 100.592 -14.790 -52.540 1.00 80.62 169 ALA A CA 1
ATOM 1354 C C . ALA A 1 169 ? 101.606 -15.345 -51.524 1.00 80.62 169 ALA A C 1
ATOM 1356 O O . ALA A 1 169 ? 102.510 -16.089 -51.896 1.00 80.62 169 ALA A O 1
ATOM 1357 N N . SER A 1 170 ? 101.394 -15.079 -50.232 1.00 77.06 170 SER A N 1
ATOM 1358 C CA . SER A 1 170 ? 102.241 -15.597 -49.151 1.00 77.06 170 SER A CA 1
ATOM 1359 C C . SER A 1 170 ? 102.174 -17.129 -49.004 1.00 77.06 170 SER A C 1
ATOM 1361 O O . SER A 1 170 ? 103.106 -17.735 -48.483 1.00 77.06 170 SER A O 1
ATOM 1363 N N . TYR A 1 171 ? 101.102 -17.768 -49.489 1.00 73.38 171 TYR A N 1
ATOM 1364 C CA . TYR A 1 171 ? 100.967 -19.229 -49.546 1.00 73.38 171 TYR A CA 1
ATOM 1365 C C . TYR A 1 171 ? 101.600 -19.870 -50.792 1.00 73.38 171 TYR A C 1
ATOM 1367 O O . TYR A 1 171 ? 101.828 -21.075 -50.779 1.00 73.38 171 TYR A O 1
ATOM 1375 N N . ILE A 1 172 ? 101.854 -19.103 -51.859 1.00 68.19 172 ILE A N 1
ATOM 1376 C CA . ILE A 1 172 ? 102.474 -19.591 -53.106 1.00 68.19 172 ILE A CA 1
ATOM 1377 C C . ILE A 1 172 ? 104.005 -19.450 -53.061 1.00 68.19 172 ILE A C 1
ATOM 1379 O O . ILE A 1 172 ? 104.710 -20.248 -53.669 1.00 68.19 172 ILE A O 1
ATOM 1383 N N . GLU A 1 173 ? 104.532 -18.467 -52.323 1.00 59.12 173 GLU A N 1
ATOM 1384 C CA . GLU A 1 173 ? 105.978 -18.267 -52.111 1.00 59.12 173 GLU A CA 1
ATOM 1385 C C . GLU A 1 173 ? 106.578 -19.129 -50.976 1.00 59.12 173 GLU A C 1
ATOM 1387 O O . GLU A 1 173 ? 107.714 -18.900 -50.556 1.00 59.12 173 GLU A O 1
ATOM 1392 N N . LYS A 1 174 ? 105.845 -20.137 -50.488 1.00 53.97 174 LYS A N 1
ATOM 1393 C CA . LYS A 1 174 ? 106.293 -21.097 -49.470 1.00 53.97 174 LYS A CA 1
ATOM 1394 C C . LYS A 1 174 ? 106.226 -22.526 -49.996 1.00 53.97 174 LYS A C 1
ATOM 1396 O O . LYS A 1 174 ? 107.154 -23.295 -49.660 1.00 53.97 174 LYS A O 1
#

Radius of gyration: 69.57 Å; chains: 1; bounding box: 149×33×162 Å

Foldseek 3Di:
DDPVVVVVVVVVVVVVVVVVVVVVVVVVVVVVVVVVVVVVVVVVVVVVVVVVVVVVVVVVVVVVVVVVVVVVVVVVVVVVPDDDDDDDDVVVVVVVVVVVVVVVVVVVVVVVVVVVVVVVVVVVVVVVVVVCVVVLNDPCSNPVNVVVVCVVVVVVVVVVVVVVVVVVVVVVVD